Protein 1YD7 (pdb70)

Organism: Pyrococcus furiosus (strain ATCC 43587 / DSM 3638 / JCM 8422 / Vc1) (NCBI:txid186497)

B-factor: mean 40.34, std 13.81, range [20.86, 113.03]

Secondary structure (DSSP, 8-state):
--SS--SEEEEE-HHHHHHHHHHHHT--EEE---BTTTB-TTT-----TTS-EEE---HHHHHHHHHHHHHTT----EEEGGGGT---------EEEEEE-----EEE---SHHHHHHHHHHHHHHHHHHTSEEEEEE-HHHH--EEEEE--GGGS------

Foldseek 3Di:
DFPDDAAFKDKDALLLLLQLLCVLLFAQEEEEEDPPPWAPNLVVCPRVVVNGDYHYHQLVVRLVVQQVVQVVPGAYYEEEDCSVVCPPSQPLAQYEYEYAPPDDAAEAEDPASQSSNVVSSVQNQVCQVRSGYYYYYYTSVRRGTGIDHHHDSVVDDHHHHD

CATH classification: 3.40.50.970

Nearest PDB structures (foldseek):
  1yd7-assembly1_A  TM=1.001E+00  e=5.209E-32  Pyrococcus furiosus
  4wbx-assembly1_C  TM=9.690E-01  e=1.626E-25  Pyrococcus furiosus DSM 3638
  5b48-assembly1_A  TM=8.378E-01  e=2.462E-13  Sulfurisphaera tokodaii str. 7
  5b48-assembly1_C  TM=8.464E-01  e=1.236E-12  Sulfurisphaera tokodaii str. 7
  5npu-assembly1_A  TM=6.878E-01  e=6.252E-04  synthetic construct

InterPro domains:
  IPR002880 Pyruvate flavodoxin/ferredoxin oxidoreductase, pyrimidine binding domain [PF01855] (24-259)
  IPR002880 Pyruvate flavodoxin/ferredoxin oxidoreductase, pyrimidine binding domain [cd07034] (17-179)
  IPR009014 Transketolase C-terminal/Pyruvate-ferredoxin oxidoreductase domain II [G3DSA:3.40.50.920] (272-385)
  IPR009014 Transketolase C-terminal/Pyruvate-ferredoxin oxidoreductase domain II [SSF52922] (276-383)
  IPR029061 Thiamin diphosphate-binding fold [SSF52518] (13-268)
  IPR033412 Pyruvate:ferredoxin oxidoreductase, core domain II [PF17147] (284-378)
  IPR050722 Pyruvate:ferredoxin/flavodoxin oxidoreductase [PTHR32154] (13-383)

Sequence (162 aa):
RFPFPVGEPDFIQGDEAIARAAILAGCRFYAGYPITPASEIFEAALYPLVDGVVIQEDEIASIAAAIGASWAGAKATATSGPGFSLQENITETPVVIVDVQDHSLIVLSPSTVQEAFDFTIRAFNLSEKYRTPVILLTDAEVGHRERVYIPNPDEIEIINRK

Solvent-accessible surface area: 7896 Å² total

Structure (mmCIF, N/CA/C/O backbone):
data_1YD7
#
_entry.id   1YD7
#
_cell.length_a   61.448
_cell.length_b   61.448
_cell.length_c   129.084
_cell.angle_alpha   90.00
_cell.angle_beta   90.00
_cell.angle_gamma   120.00
#
_symmetry.space_group_name_H-M   'P 32 1 2'
#
loop_
_entity.id
_entity.type
_entity.pdbx_description
1 polymer '2-keto acid:ferredoxin oxidoreductase subunit alpha'
2 non-polymer 'UNKNOWN ATOM OR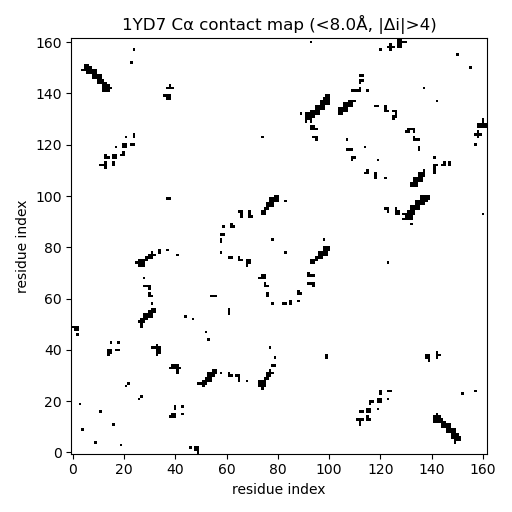 ION'
3 water water
#
loop_
_atom_site.group_PDB
_atom_site.id
_atom_site.type_symbol
_atom_site.label_atom_id
_atom_site.label_alt_id
_atom_site.label_comp_id
_atom_site.label_asym_id
_atom_site.label_entity_id
_atom_site.label_seq_id
_atom_site.pdbx_PDB_ins_code
_atom_site.Cartn_x
_atom_site.Cartn_y
_atom_site.Cartn_z
_atom_site.occupancy
_atom_site.B_iso_or_equiv
_atom_site.auth_seq_id
_atom_site.auth_comp_id
_atom_site.auth_asym_id
_atom_site.auth_atom_id
_atom_site.pdbx_PDB_model_num
ATOM 1 N N . ARG A 1 12 ? 0.154 11.577 61.354 1.00 58.87 4 ARG A N 1
ATOM 2 C CA . ARG A 1 12 ? 0.038 13.018 61.676 1.00 56.63 4 ARG A CA 1
ATOM 3 C C . ARG A 1 12 ? 1.435 13.680 61.765 1.00 57.11 4 ARG A C 1
ATOM 4 O O . ARG A 1 12 ? 1.675 14.706 61.104 1.00 60.55 4 ARG A O 1
ATOM 6 N N . PHE A 1 13 ? 2.357 13.095 62.542 1.00 50.16 5 PHE A N 1
ATOM 7 C CA . PHE A 1 13 ? 3.672 13.725 62.755 1.00 46.36 5 PHE A CA 1
ATOM 8 C C . PHE A 1 13 ? 4.752 13.230 61.773 1.00 42.02 5 PHE A C 1
ATOM 9 O O . PHE A 1 13 ? 4.701 12.109 61.293 1.00 41.63 5 PHE A O 1
ATOM 17 N N . PRO A 1 14 ? 5.706 14.104 61.430 1.00 39.84 6 PRO A N 1
ATOM 18 C CA . PRO A 1 14 ? 6.719 13.801 60.414 1.00 39.56 6 PRO A CA 1
ATOM 19 C C . PRO A 1 14 ? 7.941 13.060 60.945 1.00 35.17 6 PRO A C 1
ATOM 20 O O . PRO A 1 14 ? 8.866 12.788 60.191 1.00 40.28 6 PRO A O 1
ATOM 24 N N . PHE A 1 15 ? 7.931 12.750 62.232 1.00 33.72 7 PHE A N 1
ATOM 25 C CA . PHE A 1 15 ? 8.970 11.963 62.869 1.00 32.10 7 PHE A CA 1
ATOM 26 C C . PHE A 1 15 ? 8.303 10.873 63.704 1.00 33.11 7 PHE A C 1
ATOM 27 O O . PHE A 1 15 ? 7.129 11.009 64.064 1.00 32.57 7 PHE A O 1
ATOM 35 N N . PRO A 1 16 ? 9.043 9.786 64.006 1.00 31.33 8 PRO A N 1
ATOM 36 C CA . PRO A 1 16 ? 8.482 8.706 64.820 1.00 31.22 8 PRO A CA 1
ATOM 37 C C . PRO A 1 16 ? 8.137 9.143 66.251 1.00 29.81 8 PRO A C 1
ATOM 38 O O . PRO A 1 16 ? 8.925 9.843 66.913 1.00 29.74 8 PRO A O 1
ATOM 42 N N . VAL A 1 17 ? 6.967 8.709 66.710 1.00 30.94 9 VAL A N 1
ATOM 43 C CA . VAL A 1 17 ? 6.463 9.037 68.034 1.00 33.72 9 VAL A CA 1
ATOM 44 C C . VAL A 1 17 ? 5.903 7.763 68.681 1.00 36.57 9 VAL A C 1
ATOM 45 O O . VAL A 1 17 ? 5.524 6.834 67.986 1.00 37.29 9 VAL A O 1
ATOM 49 N N . GLY A 1 18 ? 5.809 7.742 70.005 1.00 34.57 10 GLY A N 1
ATOM 50 C CA . GLY A 1 18 ? 5.250 6.595 70.684 1.00 36.15 10 GLY A CA 1
ATOM 51 C C . GLY A 1 18 ? 6.235 5.424 70.688 1.00 40.66 10 GLY A C 1
ATOM 52 O O . GLY A 1 18 ? 5.822 4.258 70.695 1.00 35.82 10 GLY A O 1
ATOM 53 N N . GLU A 1 19 ? 7.533 5.743 70.682 1.00 40.27 11 GLU A N 1
ATOM 54 C CA . GLU A 1 19 ? 8.585 4.732 70.725 1.00 42.08 11 GLU A CA 1
ATOM 55 C C . GLU A 1 19 ? 9.952 5.405 70.887 1.00 38.15 11 GLU A C 1
ATOM 56 O O . GLU A 1 19 ? 10.053 6.629 70.736 1.00 35.41 11 GLU A O 1
ATOM 62 N N . PRO A 1 20 ? 10.998 4.622 71.247 1.00 34.67 12 PRO A N 1
ATOM 63 C CA . PRO A 1 20 ? 12.315 5.205 71.403 1.00 31.04 12 PRO A CA 1
ATOM 64 C C . PRO A 1 20 ? 12.998 5.509 70.084 1.00 26.99 12 PRO A C 1
ATOM 65 O O . PRO A 1 20 ? 12.654 4.986 69.046 1.00 25.39 12 PRO A O 1
ATOM 69 N N . ASP A 1 21 ? 13.953 6.398 70.151 1.00 29.03 13 ASP A N 1
ATOM 70 C CA . ASP A 1 21 ? 14.742 6.740 69.014 1.00 31.08 13 ASP A CA 1
ATOM 71 C C . ASP A 1 21 ? 16.011 7.324 69.570 1.00 29.99 13 ASP A C 1
ATOM 72 O O . ASP A 1 21 ? 16.000 7.984 70.613 1.00 29.75 13 ASP A O 1
ATOM 77 N N . PHE A 1 22 ? 17.084 7.120 68.826 1.00 31.91 14 PHE A N 1
ATOM 78 C CA . PHE A 1 22 ? 18.424 7.424 69.261 1.00 33.11 14 PHE A CA 1
ATOM 79 C C . PHE A 1 22 ? 18.742 8.719 68.546 1.00 32.07 14 PHE A C 1
ATOM 80 O O . PHE A 1 22 ? 19.004 8.718 67.338 1.00 29.13 14 PHE A O 1
ATOM 88 N N . ILE A 1 23 ? 18.693 9.833 69.282 1.00 31.60 15 ILE A N 1
ATOM 89 C CA . ILE A 1 23 ? 18.657 11.154 68.646 1.00 30.07 15 ILE A CA 1
ATOM 90 C C . ILE A 1 23 ? 19.550 12.099 69.375 1.00 26.21 15 ILE A C 1
ATOM 91 O O . ILE A 1 23 ? 19.945 11.819 70.489 1.00 23.83 15 ILE A O 1
ATOM 96 N N . GLN A 1 24 ? 19.873 13.216 68.731 1.00 21.33 16 GLN A N 1
ATOM 97 C CA . GLN A 1 24 ? 20.707 14.229 69.350 1.00 26.36 16 GLN A CA 1
ATOM 98 C C . GLN A 1 24 ? 19.846 15.284 70.051 1.00 26.56 16 GLN A C 1
ATOM 99 O O . GLN A 1 24 ? 18.623 15.306 69.875 1.00 20.95 16 GLN A O 1
ATOM 105 N N . GLY A 1 25 ? 20.502 16.114 70.867 1.00 25.54 17 GLY A N 1
ATOM 106 C CA . GLY A 1 25 ? 19.846 17.074 71.719 1.00 28.90 17 GLY A CA 1
ATOM 107 C C . GLY A 1 25 ? 19.000 18.082 70.936 1.00 30.29 17 GLY A C 1
ATOM 108 O O . GLY A 1 25 ? 17.874 18.372 71.343 1.00 33.38 17 GLY A O 1
ATOM 109 N N . ASP A 1 26 ? 19.532 18.593 69.823 1.00 25.45 18 ASP A N 1
ATOM 110 C CA . ASP A 1 26 ? 18.806 19.528 68.966 1.00 28.86 18 ASP A CA 1
ATOM 111 C C . ASP A 1 26 ? 17.520 18.948 68.376 1.00 31.35 18 ASP A C 1
ATOM 112 O O . ASP A 1 26 ? 16.489 19.642 68.292 1.00 29.39 18 ASP A O 1
ATOM 117 N N . GLU A 1 27 ? 17.597 17.681 67.975 1.00 30.11 19 GLU A N 1
ATOM 118 C CA . GLU A 1 27 ? 16.473 16.931 67.427 1.00 25.10 19 GLU A CA 1
ATOM 119 C C . GLU A 1 27 ? 15.434 16.676 68.477 1.00 23.37 19 GLU A C 1
ATOM 120 O O . GLU A 1 27 ? 14.256 16.622 68.174 1.00 29.52 19 GLU A O 1
ATOM 126 N N . ALA A 1 28 ? 15.870 16.470 69.711 1.00 26.96 20 ALA A N 1
ATOM 127 C CA . ALA A 1 28 ? 14.969 16.330 70.836 1.00 24.18 20 ALA A CA 1
ATOM 128 C C . ALA A 1 28 ? 14.209 17.639 71.098 1.00 23.84 20 ALA A C 1
ATOM 129 O O . ALA A 1 28 ? 13.009 17.611 71.312 1.00 22.98 20 ALA A O 1
ATOM 131 N N . ILE A 1 29 ? 14.926 18.758 71.097 1.00 22.05 21 ILE A N 1
ATOM 132 C CA . ILE A 1 29 ? 14.306 20.094 71.177 1.00 26.63 21 ILE A CA 1
ATOM 133 C C . ILE A 1 29 ? 13.218 20.296 70.101 1.00 25.84 21 ILE A C 1
ATOM 134 O O . ILE A 1 29 ? 12.065 20.562 70.428 1.00 28.82 21 ILE A O 1
ATOM 139 N N . ALA A 1 30 ? 13.563 20.076 68.840 1.00 27.47 22 ALA A N 1
ATOM 140 C CA . ALA A 1 30 ? 12.612 20.189 67.734 1.00 28.16 22 ALA A CA 1
ATOM 141 C C . ALA A 1 30 ? 11.371 19.295 67.850 1.00 30.99 22 ALA A C 1
ATOM 142 O O . ALA A 1 30 ? 10.237 19.736 67.639 1.00 29.77 22 ALA A O 1
ATOM 144 N N . ARG A 1 31 ? 11.581 18.019 68.155 1.00 30.78 23 ARG A N 1
ATOM 145 C CA . ARG A 1 31 ? 10.466 17.104 68.324 1.00 28.34 23 ARG A CA 1
ATOM 146 C C . ARG A 1 31 ? 9.545 17.499 69.477 1.00 27.35 23 ARG A C 1
ATOM 147 O O . ARG A 1 31 ? 8.321 17.393 69.360 1.00 24.80 23 ARG A O 1
ATOM 155 N N . ALA A 1 32 ? 10.146 17.893 70.595 1.00 25.08 24 ALA A N 1
ATOM 156 C CA . ALA A 1 32 ? 9.401 18.359 71.764 1.00 26.39 24 ALA A CA 1
ATOM 157 C C . ALA A 1 32 ? 8.577 19.620 71.454 1.00 26.23 24 ALA A C 1
ATOM 158 O O . ALA A 1 32 ? 7.407 19.708 71.816 1.00 24.18 24 ALA A O 1
ATOM 160 N N . ALA A 1 33 ? 9.216 20.586 70.801 1.00 27.05 25 ALA A N 1
ATOM 161 C CA . ALA A 1 33 ? 8.572 21.843 70.448 1.00 26.78 25 ALA A CA 1
ATOM 162 C C . ALA A 1 33 ? 7.330 21.570 69.611 1.00 29.07 25 ALA A C 1
ATOM 163 O O . ALA A 1 33 ? 6.249 22.012 69.950 1.00 30.80 25 ALA A O 1
ATOM 165 N N . ILE A 1 34 ? 7.482 20.741 68.583 1.00 30.64 26 ILE A N 1
ATOM 166 C CA . ILE A 1 34 ? 6.382 20.349 67.720 1.00 26.63 26 ILE A CA 1
ATOM 167 C C . ILE A 1 34 ? 5.304 19.544 68.415 1.00 30.03 26 ILE A C 1
ATOM 168 O O . ILE A 1 34 ? 4.104 19.772 68.191 1.00 31.82 26 ILE A O 1
ATOM 173 N N . LEU A 1 35 ? 5.697 18.588 69.244 1.00 30.15 27 LEU A N 1
ATOM 174 C CA . LEU A 1 35 ? 4.708 17.827 70.005 1.00 31.28 27 LEU A CA 1
ATOM 175 C C . LEU A 1 35 ? 3.966 18.741 70.982 1.00 29.42 27 LEU A C 1
ATOM 176 O O . LEU A 1 35 ? 2.806 18.492 71.289 1.00 27.59 27 LEU A O 1
ATOM 181 N N . ALA A 1 36 ? 4.649 19.770 71.480 1.00 30.36 28 ALA A N 1
ATOM 182 C CA . ALA A 1 36 ? 4.043 20.726 72.410 1.00 30.78 28 ALA A CA 1
ATOM 183 C C . ALA A 1 36 ? 3.081 21.723 71.731 1.00 30.82 28 ALA A C 1
ATOM 184 O O . ALA A 1 36 ? 2.358 22.428 72.422 1.00 30.62 28 ALA A O 1
ATOM 186 N N . GLY A 1 37 ? 3.106 21.793 70.403 1.00 31.49 29 GLY A N 1
ATOM 187 C CA . GLY A 1 37 ? 2.148 22.588 69.613 1.00 30.17 29 GLY A CA 1
ATOM 188 C C . GLY A 1 37 ? 2.753 23.828 68.998 1.00 30.14 29 GLY A C 1
ATOM 189 O O . GLY A 1 37 ? 2.035 24.660 68.485 1.00 34.10 29 GLY A O 1
ATOM 190 N N . CYS A 1 38 ? 4.075 23.969 69.053 1.00 29.72 30 CYS A N 1
ATOM 191 C CA . CYS A 1 38 ? 4.747 25.060 68.359 1.00 29.97 30 CYS A CA 1
ATOM 192 C C . CYS A 1 38 ? 4.503 24.948 66.848 1.00 32.57 30 CYS A C 1
ATOM 193 O O . CYS A 1 38 ? 4.756 23.896 66.239 1.00 31.81 30 CYS A O 1
ATOM 196 N N . ARG A 1 39 ? 4.006 26.039 66.269 1.00 32.97 31 ARG A N 1
ATOM 197 C CA . ARG A 1 39 ? 3.780 26.141 64.834 1.00 30.08 31 ARG A CA 1
ATOM 198 C C . ARG A 1 39 ? 4.419 27.368 64.233 1.00 26.86 31 ARG A C 1
ATOM 199 O O . ARG A 1 39 ? 4.276 27.611 63.065 1.00 32.49 31 ARG A O 1
ATOM 207 N N . PHE A 1 40 ? 5.200 28.099 65.011 1.00 25.66 32 PHE A N 1
ATOM 208 C CA . PHE A 1 40 ? 5.905 29.205 64.470 1.00 25.49 32 PHE A CA 1
ATOM 209 C C . PHE A 1 40 ? 7.316 29.234 65.006 1.00 27.27 32 PHE A C 1
ATOM 210 O O . PHE A 1 40 ? 7.509 29.242 66.231 1.00 30.69 32 PHE A O 1
ATOM 218 N N . TYR A 1 41 ? 8.293 29.334 64.105 1.00 28.34 33 TYR A N 1
ATOM 219 C CA . TYR A 1 41 ? 9.709 29.384 64.480 1.00 29.63 33 TYR A CA 1
ATOM 220 C C . TYR A 1 41 ? 10.398 30.460 63.651 1.00 30.24 33 TYR A C 1
ATOM 221 O O . TYR A 1 41 ? 10.247 30.507 62.424 1.00 35.26 33 TYR A O 1
ATOM 230 N N . ALA A 1 42 ? 11.154 31.327 64.300 1.00 33.68 34 ALA A N 1
ATOM 231 C CA . ALA A 1 42 ? 11.921 32.338 63.585 1.00 34.45 34 ALA A CA 1
ATOM 232 C C . ALA A 1 42 ? 13.366 32.279 64.038 1.00 38.88 34 ALA A C 1
ATOM 233 O O . ALA A 1 42 ? 13.668 32.209 65.243 1.00 40.89 34 ALA A O 1
ATOM 235 N N . GLY A 1 43 ? 14.270 32.276 63.064 1.00 41.44 35 GLY A N 1
ATOM 236 C CA . GLY A 1 43 ? 15.689 32.198 63.349 1.00 39.81 35 GLY A CA 1
ATOM 237 C C . GLY A 1 43 ? 16.497 32.191 62.075 1.00 43.79 35 GLY A C 1
ATOM 238 O O . GLY A 1 43 ? 15.947 32.345 60.990 1.00 40.83 35 GLY A O 1
ATOM 239 N N . TYR A 1 44 ? 17.809 32.048 62.249 1.00 46.96 36 TYR A N 1
ATOM 240 C CA . TYR A 1 44 ? 18.797 31.880 61.194 1.00 48.60 36 TYR A CA 1
ATOM 241 C C . TYR A 1 44 ? 19.550 30.598 61.575 1.00 47.90 36 TYR A C 1
ATOM 242 O O . TYR A 1 44 ? 19.558 30.226 62.753 1.00 50.06 36 TYR A O 1
ATOM 250 N N . PRO A 1 45 ? 20.171 29.904 60.605 1.00 46.53 37 PRO A N 1
ATOM 251 C CA . PRO A 1 45 ? 21.164 28.873 60.989 1.00 46.23 37 PRO A CA 1
ATOM 252 C C . PRO A 1 45 ? 22.197 29.300 62.053 1.00 47.74 37 PRO A C 1
ATOM 253 O O . PRO A 1 45 ? 22.764 30.388 61.976 1.00 43.23 37 PRO A O 1
ATOM 257 N N . ILE A 1 46 ? 22.399 28.446 63.056 1.00 50.33 38 ILE A N 1
ATOM 258 C CA . ILE A 1 46 ? 23.411 28.671 64.073 1.00 53.10 38 ILE A CA 1
ATOM 259 C C . ILE A 1 46 ? 24.294 27.425 64.158 1.00 56.69 38 ILE A C 1
ATOM 260 O O . ILE A 1 46 ? 24.865 27.104 65.216 1.00 57.89 38 ILE A O 1
ATOM 265 N N . THR A 1 47 ? 24.401 26.736 63.022 1.00 59.00 39 THR A N 1
ATOM 266 C CA . THR A 1 47 ? 25.278 25.573 62.881 1.00 60.83 39 THR A CA 1
ATOM 267 C C . THR A 1 47 ? 26.723 26.085 62.710 1.00 61.88 39 THR A C 1
ATOM 268 O O . THR A 1 47 ? 26.936 27.106 62.061 1.00 62.87 39 THR A O 1
ATOM 272 N N . PRO A 1 48 ? 27.724 25.389 63.292 1.00 61.98 40 PRO A N 1
ATOM 273 C CA . PRO A 1 48 ? 27.678 24.068 63.927 1.00 59.23 40 PRO A CA 1
ATOM 274 C C . PRO A 1 48 ? 27.186 24.066 65.362 1.00 56.43 40 PRO A C 1
ATOM 275 O O . PRO A 1 48 ? 26.929 22.990 65.892 1.00 55.52 40 PRO A O 1
ATOM 279 N N . ALA A 1 49 ? 27.061 25.238 65.991 1.00 54.80 41 ALA A N 1
ATOM 280 C CA . ALA A 1 49 ? 26.629 25.300 67.396 1.00 53.74 41 ALA A CA 1
ATOM 281 C C . ALA A 1 49 ? 25.258 24.655 67.613 1.00 51.27 41 ALA A C 1
ATOM 282 O O . ALA A 1 49 ? 25.045 24.003 68.642 1.00 50.36 41 ALA A O 1
ATOM 284 N N . SER A 1 50 ? 24.350 24.800 66.642 1.00 49.36 42 SER A N 1
ATOM 285 C CA . SER A 1 50 ? 23.054 24.106 66.710 1.00 48.84 42 SER A CA 1
ATOM 286 C C . SER A 1 50 ? 22.561 23.682 65.342 1.00 45.68 42 SER A C 1
ATOM 287 O O . SER A 1 50 ? 22.801 24.376 64.354 1.00 45.13 42 SER A O 1
ATOM 290 N N . GLU A 1 51 ? 21.854 22.549 65.316 1.00 38.90 43 GLU A N 1
ATOM 291 C CA . GLU A 1 51 ? 21.207 22.032 64.122 1.00 37.05 43 GLU A CA 1
ATOM 292 C C . GLU A 1 51 ? 19.687 22.233 64.128 1.00 32.20 43 GLU A C 1
ATOM 293 O O . GLU A 1 51 ? 18.975 21.649 63.314 1.00 29.58 43 GLU A O 1
ATOM 299 N N . ILE A 1 52 ? 19.180 23.038 65.050 1.00 32.51 44 ILE A N 1
ATOM 300 C CA . ILE A 1 52 ? 17.726 23.179 65.216 1.00 31.17 44 ILE A CA 1
ATOM 301 C C . ILE A 1 52 ? 17.011 23.853 64.058 1.00 27.86 44 ILE A C 1
ATOM 302 O O . ILE A 1 52 ? 15.898 23.472 63.708 1.00 28.02 44 ILE A O 1
ATOM 307 N N . PHE A 1 53 ? 17.641 24.827 63.422 1.00 31.49 45 PHE A N 1
ATOM 308 C CA . PHE A 1 53 ? 16.989 25.509 62.304 1.00 29.96 45 PHE A CA 1
ATOM 309 C C . PHE A 1 53 ? 16.548 24.505 61.230 1.00 30.95 45 PHE A C 1
ATOM 310 O O . PHE A 1 53 ? 15.377 24.512 60.777 1.00 28.87 45 PHE A O 1
ATOM 318 N N . GLU A 1 54 ? 17.486 23.640 60.827 1.00 33.35 46 GLU A N 1
ATOM 319 C CA . GLU A 1 54 ? 17.250 22.667 59.750 1.00 31.16 46 GLU A CA 1
ATOM 320 C C . GLU A 1 54 ? 16.185 21.658 60.100 1.00 26.32 46 GLU A C 1
ATOM 321 O O . GLU A 1 54 ? 15.457 21.205 59.234 1.00 28.91 46 GLU A O 1
ATOM 324 N N . ALA A 1 55 ? 16.106 21.261 61.361 1.00 28.16 47 ALA A N 1
ATOM 325 C CA . ALA A 1 55 ? 15.083 20.293 61.758 1.00 27.76 47 ALA A CA 1
ATOM 326 C C . ALA A 1 55 ? 13.711 20.951 61.667 1.00 28.11 47 ALA A C 1
ATOM 327 O O . ALA A 1 55 ? 12.779 20.350 61.154 1.00 31.37 47 ALA A O 1
ATOM 337 N N . ALA A 1 57 ? 12.986 23.726 59.811 1.00 28.43 49 ALA A N 1
ATOM 338 C CA . ALA A 1 57 ? 12.758 23.901 58.355 1.00 31.32 49 ALA A CA 1
ATOM 339 C C . ALA A 1 57 ? 12.179 22.662 57.689 1.00 34.93 49 ALA A C 1
ATOM 340 O O . ALA A 1 57 ? 11.307 22.767 56.819 1.00 38.39 49 ALA A O 1
ATOM 342 N N . LEU A 1 58 ? 12.661 21.480 58.074 1.00 33.28 50 LEU A N 1
ATOM 343 C CA . LEU A 1 58 ? 12.075 20.235 57.552 1.00 30.83 50 LEU A CA 1
ATOM 344 C C . LEU A 1 58 ? 10.690 19.953 58.097 1.00 30.11 50 LEU A C 1
ATOM 345 O O . LEU A 1 58 ? 9.778 19.621 57.354 1.00 30.75 50 LEU A O 1
ATOM 350 N N . TYR A 1 59 ? 10.530 20.039 59.410 1.00 31.25 51 TYR A N 1
ATOM 351 C CA . TYR A 1 59 ? 9.310 19.535 60.032 1.00 32.27 51 TYR A CA 1
ATOM 352 C C . TYR A 1 59 ? 8.110 20.482 59.956 1.00 33.01 51 TYR A C 1
ATOM 353 O O . TYR A 1 59 ? 6.983 20.009 59.852 1.00 32.56 51 TYR A O 1
ATOM 370 N N . PRO A 1 61 ? 6.769 22.706 57.711 1.00 33.22 53 PRO A N 1
ATOM 371 C CA . PRO A 1 61 ? 5.823 22.552 56.589 1.00 34.60 53 PRO A CA 1
ATOM 372 C C . PRO A 1 61 ? 4.975 21.303 56.681 1.00 38.55 53 PRO A C 1
ATOM 373 O O . PRO A 1 61 ? 3.840 21.307 56.204 1.00 38.96 53 PRO A O 1
ATOM 377 N N . LEU A 1 62 ? 5.497 20.253 57.321 1.00 37.94 54 LEU A N 1
ATOM 378 C CA . LEU A 1 62 ? 4.796 18.979 57.386 1.00 36.29 54 LEU A CA 1
ATOM 379 C C . LEU A 1 62 ? 3.729 18.965 58.464 1.00 33.61 54 LEU A C 1
ATOM 380 O O . LEU A 1 62 ? 2.894 18.065 58.492 1.00 32.43 54 LEU A O 1
ATOM 385 N N . VAL A 1 63 ? 3.736 19.945 59.363 1.00 34.60 55 VAL A N 1
ATOM 386 C CA . VAL A 1 63 ? 2.658 20.042 60.374 1.00 35.97 55 VAL A CA 1
ATOM 387 C C . VAL A 1 63 ? 1.827 21.346 60.253 1.00 38.17 55 VAL A C 1
ATOM 388 O O . VAL A 1 63 ? 1.105 21.701 61.187 1.00 35.15 55 VAL A O 1
ATOM 392 N N . ASP A 1 64 ? 1.949 22.044 59.116 1.00 37.87 56 ASP A N 1
ATOM 393 C CA . ASP A 1 64 ? 1.205 23.297 58.847 1.00 39.37 56 ASP A CA 1
ATOM 394 C C . ASP A 1 64 ? 1.710 24.432 59.740 1.00 36.10 56 ASP A C 1
ATOM 395 O O . ASP A 1 64 ? 0.945 25.194 60.310 1.00 33.61 56 ASP A O 1
ATOM 400 N N . GLY A 1 65 ? 3.02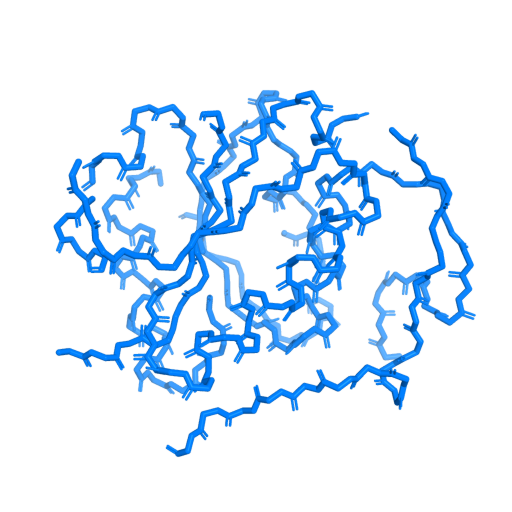4 24.487 59.872 1.00 33.61 57 GLY A N 1
ATOM 401 C CA . GLY A 1 65 ? 3.695 25.463 60.675 1.00 31.43 57 GLY A CA 1
ATOM 402 C C . GLY A 1 65 ? 4.604 26.246 59.775 1.00 32.36 57 GLY A C 1
ATOM 403 O O . GLY A 1 65 ? 4.683 25.978 58.576 1.00 33.27 57 GLY A O 1
ATOM 404 N N . VAL A 1 66 ? 5.342 27.169 60.379 1.00 33.09 58 VAL A N 1
ATOM 405 C CA . VAL A 1 66 ? 6.008 28.240 59.673 1.00 30.96 58 VAL A CA 1
ATOM 406 C C . VAL A 1 66 ? 7.393 28.303 6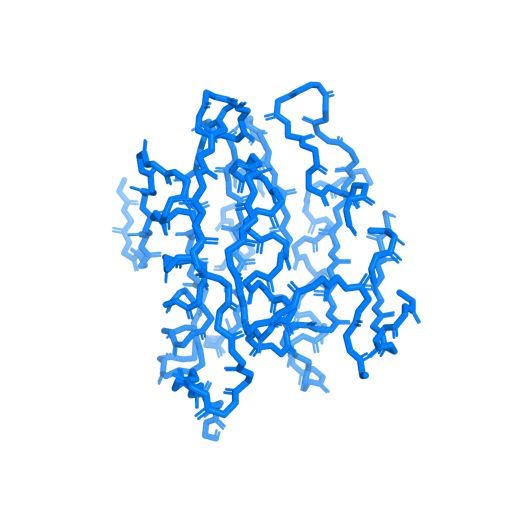0.233 1.00 28.76 58 VAL A C 1
ATOM 407 O O . VAL A 1 66 ? 7.560 28.276 61.459 1.00 28.54 58 VAL A O 1
ATOM 411 N N . VAL A 1 67 ? 8.385 28.396 59.353 1.00 28.22 59 VAL A N 1
ATOM 412 C CA . VAL A 1 67 ? 9.729 28.814 59.707 1.00 31.03 59 VAL A CA 1
ATOM 413 C C . VAL A 1 67 ? 10.031 30.095 58.929 1.00 33.94 59 VAL A C 1
ATOM 414 O O . VAL A 1 67 ? 9.943 30.118 57.712 1.00 35.77 59 VAL A O 1
ATOM 418 N N . ILE A 1 68 ? 10.361 31.154 59.641 1.00 34.90 60 ILE A N 1
ATOM 419 C CA . ILE A 1 68 ? 10.731 32.408 59.038 1.00 40.55 60 ILE A CA 1
ATOM 420 C C . ILE A 1 68 ? 12.231 32.529 59.266 1.00 41.93 60 ILE A C 1
ATOM 421 O O . ILE A 1 68 ? 12.721 32.327 60.371 1.00 40.85 60 ILE A O 1
ATOM 426 N N . GLN A 1 69 ? 12.969 32.830 58.216 1.00 44.19 61 GLN A N 1
ATOM 427 C CA . GLN A 1 69 ? 14.403 32.928 58.320 1.00 48.26 61 GLN A CA 1
ATOM 428 C C . GLN A 1 69 ? 14.787 34.395 58.389 1.00 50.93 61 GLN A C 1
ATOM 429 O O . GLN A 1 69 ? 14.406 35.172 57.532 1.00 52.19 61 GLN A O 1
ATOM 443 N N . GLU A 1 71 ? 18.206 36.931 59.626 1.00 61.22 63 GLU A N 1
ATOM 444 C CA . GLU A 1 71 ? 19.563 37.011 60.156 1.00 63.55 63 GLU A CA 1
ATOM 445 C C . GLU A 1 71 ? 19.587 37.746 61.474 1.00 62.69 63 GLU A C 1
ATOM 446 O O . GLU A 1 71 ? 20.144 37.247 62.448 1.00 66.88 63 GLU A O 1
ATOM 452 N N . ASP A 1 72 ? 18.983 38.929 61.500 1.00 61.34 64 ASP A N 1
ATOM 453 C CA . ASP A 1 72 ? 19.020 39.779 62.680 1.00 61.25 64 ASP A CA 1
ATOM 454 C C . ASP A 1 72 ? 18.303 39.084 63.833 1.00 58.24 64 ASP A C 1
ATOM 455 O O . ASP A 1 72 ? 17.197 38.562 63.668 1.00 57.37 64 ASP A O 1
ATOM 460 N N . GLU A 1 73 ? 18.951 39.063 64.993 1.00 55.56 65 GLU A N 1
ATOM 461 C CA . GLU A 1 73 ? 18.391 38.434 66.190 1.00 53.7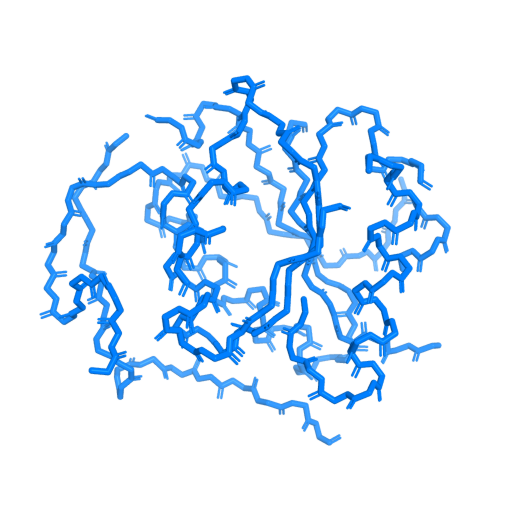3 65 GLU A CA 1
ATOM 462 C C . GLU A 1 73 ? 17.190 39.235 66.710 1.00 47.91 65 GLU A C 1
ATOM 463 O O . GLU A 1 73 ? 16.186 38.668 67.119 1.00 41.58 65 GLU A O 1
ATOM 469 N N . ILE A 1 74 ? 17.309 40.557 66.678 1.00 44.86 66 ILE A N 1
ATOM 470 C CA . ILE A 1 74 ? 16.211 41.454 67.058 1.00 46.59 66 ILE A CA 1
ATOM 471 C C . ILE A 1 74 ? 14.918 41.181 66.255 1.00 40.16 66 ILE A C 1
ATOM 472 O O . ILE A 1 74 ? 13.810 41.125 66.817 1.00 39.10 66 ILE A O 1
ATOM 477 N N . ALA A 1 75 ? 15.091 40.949 64.961 1.00 35.81 67 ALA A N 1
ATOM 478 C CA . ALA A 1 75 ? 13.998 40.639 64.054 1.00 34.77 67 ALA A CA 1
ATOM 479 C C . ALA A 1 75 ? 13.343 39.289 64.333 1.00 33.43 67 ALA A C 1
ATOM 480 O O . ALA A 1 75 ? 12.123 39.155 64.278 1.00 36.81 67 ALA A O 1
ATOM 482 N N . SER A 1 76 ? 14.154 38.278 64.630 1.00 34.79 68 SER A N 1
ATOM 483 C CA . SER A 1 76 ? 13.633 36.939 64.880 1.00 35.18 68 SER A CA 1
ATOM 484 C C . SER A 1 76 ? 12.774 36.905 66.138 1.00 31.31 68 SER A C 1
ATOM 485 O O . SER A 1 76 ? 11.725 36.290 66.140 1.00 32.08 68 SER A O 1
ATOM 488 N N . ILE A 1 77 ? 13.230 37.560 67.196 1.00 29.61 69 ILE A N 1
ATOM 489 C CA . ILE A 1 77 ? 12.466 37.644 68.439 1.00 33.64 69 ILE A CA 1
ATOM 490 C C . ILE A 1 77 ? 11.199 38.500 68.265 1.00 32.97 69 ILE A C 1
ATOM 491 O O . ILE A 1 77 ? 10.130 38.092 68.706 1.00 32.00 69 ILE A O 1
ATOM 496 N N . ALA A 1 78 ? 11.319 39.656 67.595 1.00 33.04 70 ALA A N 1
ATOM 497 C CA . ALA A 1 78 ? 10.165 40.521 67.346 1.00 32.45 70 ALA A CA 1
ATOM 498 C C . ALA A 1 78 ? 9.100 39.769 66.556 1.00 29.30 70 ALA A C 1
ATOM 499 O O . ALA A 1 78 ? 7.913 39.834 66.883 1.00 27.84 70 ALA A O 1
ATOM 501 N N . ALA A 1 79 ? 9.548 38.959 65.598 1.00 30.48 71 ALA A N 1
ATOM 502 C CA . ALA A 1 79 ? 8.650 38.145 64.787 1.00 26.24 71 ALA A CA 1
ATOM 503 C C . ALA A 1 79 ? 7.940 37.080 65.579 1.00 27.52 71 ALA A C 1
ATOM 504 O O . ALA A 1 79 ? 6.746 36.827 65.346 1.00 24.16 71 ALA A O 1
ATOM 506 N N . ALA A 1 80 ? 8.670 36.408 66.481 1.00 27.53 72 ALA A N 1
ATOM 507 C CA . ALA A 1 80 ? 8.048 35.408 67.358 1.00 26.95 72 ALA A CA 1
ATOM 508 C C . ALA A 1 80 ? 7.039 36.062 68.332 1.00 25.82 72 ALA A C 1
ATOM 509 O O . ALA A 1 80 ? 5.987 35.497 68.614 1.00 25.55 72 ALA A O 1
ATOM 511 N N . ILE A 1 81 ? 7.357 37.258 68.820 1.00 28.75 73 ILE A N 1
ATOM 512 C CA . ILE A 1 81 ? 6.420 38.063 69.660 1.00 29.28 73 ILE A CA 1
ATOM 513 C C . ILE A 1 81 ? 5.100 38.391 68.933 1.00 28.01 73 ILE A C 1
ATOM 514 O O . ILE A 1 81 ? 4.013 38.154 69.483 1.00 26.43 73 ILE A O 1
ATOM 519 N N . GLY A 1 82 ? 5.189 38.875 67.687 1.00 29.01 74 GLY A N 1
ATOM 520 C CA . GLY A 1 82 ? 3.991 39.199 66.889 1.00 26.37 74 GLY A CA 1
ATOM 521 C C . GLY A 1 82 ? 3.139 37.980 66.567 1.00 26.29 74 GLY A C 1
ATOM 522 O O . GLY A 1 82 ? 1.917 38.008 66.694 1.00 26.44 74 GLY A O 1
ATOM 523 N N . ALA A 1 83 ? 3.793 36.891 66.178 1.00 24.34 75 ALA A N 1
ATOM 524 C CA . ALA A 1 83 ? 3.103 35.628 65.979 1.00 22.51 75 ALA A CA 1
ATOM 525 C C . ALA A 1 83 ? 2.377 35.185 67.221 1.00 20.86 75 ALA A C 1
ATOM 526 O O . ALA A 1 83 ? 1.256 34.703 67.128 1.00 21.51 75 ALA A O 1
ATOM 528 N N . SER A 1 84 ? 3.039 35.275 68.386 1.00 24.96 76 SER A N 1
ATOM 529 C CA . SER A 1 84 ? 2.401 34.885 69.664 1.00 27.79 76 SER A CA 1
ATOM 530 C C . SER A 1 84 ? 1.143 35.718 69.971 1.00 28.00 76 SER A C 1
ATOM 531 O O . SER A 1 84 ? 0.078 35.196 70.315 1.00 23.87 76 SER A O 1
ATOM 534 N N . TRP A 1 85 ? 1.271 37.022 69.861 1.00 29.98 77 TRP A N 1
ATOM 535 C CA . TRP A 1 85 ? 0.095 37.889 70.073 1.00 32.64 77 TRP A CA 1
ATOM 536 C C . TRP A 1 85 ? -1.010 37.597 69.085 1.00 32.15 77 TRP A C 1
ATOM 537 O O . TRP A 1 85 ? -2.194 37.702 69.400 1.00 31.53 77 TRP A O 1
ATOM 548 N N . ALA A 1 86 ? -0.619 37.165 67.894 1.00 31.26 78 ALA A N 1
ATOM 549 C CA . ALA A 1 86 ? -1.582 36.757 66.912 1.00 30.10 78 ALA A CA 1
ATOM 550 C C . ALA A 1 86 ? -2.147 35.369 67.203 1.00 30.78 78 ALA A C 1
ATOM 551 O O . ALA A 1 86 ? -3.003 34.902 66.467 1.00 29.18 78 ALA A O 1
ATOM 553 N N . GLY A 1 87 ? -1.702 34.703 68.278 1.00 31.67 79 GLY A N 1
ATOM 554 C CA . GLY A 1 87 ? -2.323 33.443 68.707 1.00 29.93 79 GLY A CA 1
ATOM 555 C C . GLY A 1 87 ? -1.528 32.144 68.489 1.00 31.08 79 GLY A C 1
ATOM 556 O O . GLY A 1 87 ? -2.028 31.069 68.791 1.00 28.97 79 GLY A O 1
ATOM 557 N N . ALA A 1 88 ? -0.293 32.240 68.005 1.00 30.73 80 ALA A N 1
ATOM 558 C CA . ALA A 1 88 ? 0.562 31.070 67.756 1.00 32.66 80 ALA A CA 1
ATOM 559 C C . ALA A 1 88 ? 1.394 30.678 68.990 1.00 29.66 80 ALA A C 1
ATOM 560 O O . ALA A 1 88 ? 1.740 31.533 69.819 1.00 22.05 80 ALA A O 1
ATOM 562 N N . LYS A 1 89 ? 1.743 29.395 69.099 1.00 31.35 81 LYS A N 1
ATOM 563 C CA . LYS A 1 89 ? 2.851 28.990 69.997 1.00 29.66 81 LYS A CA 1
ATOM 564 C C . LYS A 1 89 ? 4.149 29.174 69.240 1.00 24.63 81 LYS A C 1
ATOM 565 O O . LYS A 1 89 ? 4.361 28.532 68.219 1.00 25.05 81 LYS A O 1
ATOM 571 N N . ALA A 1 90 ? 5.001 30.066 69.730 1.00 25.81 82 ALA A N 1
ATOM 572 C CA . ALA A 1 90 ? 6.132 30.586 68.968 1.00 26.19 82 ALA A CA 1
ATOM 573 C C . ALA A 1 90 ? 7.429 30.373 69.704 1.00 30.16 82 ALA A C 1
ATOM 574 O O . ALA A 1 90 ? 7.446 30.335 70.951 1.00 30.09 82 ALA A O 1
ATOM 584 N N . THR A 1 92 ? 12.001 31.132 69.051 1.00 34.78 84 THR A N 1
ATOM 585 C CA . THR A 1 92 ? 13.144 31.557 68.277 1.00 35.65 84 THR A CA 1
ATOM 586 C C . THR A 1 92 ? 14.381 30.944 68.927 1.00 34.31 84 THR A C 1
ATOM 587 O O . THR A 1 92 ? 14.308 30.468 70.059 1.00 33.97 84 THR A O 1
ATOM 591 N N . ALA A 1 93 ? 15.493 30.937 68.194 1.00 36.90 85 ALA A N 1
ATOM 592 C CA . ALA A 1 93 ? 16.761 30.362 68.652 1.00 43.07 85 ALA A CA 1
ATOM 593 C C . ALA A 1 93 ? 17.927 31.271 68.329 1.00 44.74 85 ALA A C 1
ATOM 594 O O . ALA A 1 93 ? 18.050 31.737 67.214 1.00 42.40 85 ALA A O 1
ATOM 596 N N . THR A 1 94 ? 18.783 31.513 69.317 1.00 50.81 86 THR A N 1
ATOM 597 C CA . THR A 1 94 ? 19.954 32.367 69.128 1.00 52.51 86 THR A CA 1
ATOM 598 C C . THR A 1 94 ? 21.186 31.736 69.770 1.00 53.70 86 THR A C 1
ATOM 599 O O . THR A 1 94 ? 21.082 30.731 70.477 1.00 49.32 86 THR A O 1
ATOM 603 N N . SER A 1 95 ? 22.351 32.316 69.482 1.00 58.46 87 SER A N 1
ATOM 604 C CA . SER A 1 95 ? 23.629 31.760 69.940 1.00 63.38 87 SER A CA 1
ATOM 605 C C . SER A 1 95 ? 24.615 32.855 70.362 1.00 65.83 87 SER A C 1
ATOM 606 O O . SER A 1 95 ? 24.633 33.939 69.781 1.00 65.14 87 SER A O 1
ATOM 609 N N . GLY A 1 96 ? 25.409 32.560 71.391 1.00 69.03 88 GLY A N 1
ATOM 610 C CA . GLY A 1 96 ? 26.474 33.452 71.853 1.00 72.92 88 GLY A CA 1
ATOM 611 C C . GLY A 1 96 ? 26.022 34.874 72.161 1.00 74.93 88 GLY A C 1
ATOM 612 O O . GLY A 1 96 ? 25.272 35.083 73.124 1.00 76.78 88 GLY A O 1
ATOM 613 N N . PRO A 1 97 ? 26.457 35.860 71.339 1.00 76.78 89 PRO A N 1
ATOM 614 C CA . PRO A 1 97 ? 26.086 37.256 71.602 1.00 76.91 89 PRO A CA 1
ATOM 615 C C . PRO A 1 97 ? 24.609 37.548 71.327 1.00 76.83 89 PRO A C 1
ATOM 616 O O . PRO A 1 97 ? 24.029 38.447 71.939 1.00 76.88 89 PRO A O 1
ATOM 620 N N . GLY A 1 98 ? 24.012 36.788 70.415 1.00 76.14 90 GLY A N 1
ATOM 621 C CA . GLY A 1 98 ? 22.666 37.066 69.939 1.00 75.58 90 GLY A CA 1
ATOM 622 C C . GLY A 1 98 ? 21.609 37.224 71.015 1.00 74.48 90 GLY A C 1
ATOM 623 O O . GLY A 1 98 ? 20.697 38.036 70.853 1.00 75.44 90 GLY A O 1
ATOM 624 N N . PHE A 1 99 ? 21.729 36.461 72.104 1.00 72.66 91 PHE A N 1
ATOM 625 C CA . PHE A 1 99 ? 20.756 36.504 73.204 1.00 72.89 91 PHE A CA 1
ATOM 626 C C . PHE A 1 99 ? 20.686 37.882 73.871 1.00 73.13 91 PHE A C 1
ATOM 627 O O . PHE A 1 99 ? 19.591 38.418 74.102 1.00 71.71 91 PHE A O 1
ATOM 635 N N . SER A 1 100 ? 21.850 38.450 74.172 1.00 71.53 92 SER A N 1
ATOM 636 C CA . SER A 1 100 ? 21.919 39.769 74.780 1.00 71.70 92 SER A CA 1
ATOM 637 C C . SER A 1 100 ? 21.306 40.870 73.894 1.00 71.28 92 SER A C 1
ATOM 638 O O . SER A 1 100 ? 20.771 41.847 74.422 1.00 69.77 92 SER A O 1
ATOM 641 N N . LEU A 1 101 ? 21.379 40.721 72.567 1.00 72.66 93 LEU A N 1
ATOM 642 C CA . LEU A 1 101 ? 20.731 41.677 71.646 1.00 73.62 93 LEU A CA 1
ATOM 643 C C . LEU A 1 101 ? 19.209 41.603 71.756 1.00 73.95 93 LEU A C 1
ATOM 644 O O . LEU A 1 101 ? 18.520 42.595 71.527 1.00 75.17 93 LEU A O 1
ATOM 657 N N . GLN A 1 103 ? 17.722 41.019 74.611 1.00 72.03 95 GLN A N 1
ATOM 658 C CA . GLN A 1 103 ? 17.407 41.245 76.022 1.00 72.05 95 GLN A CA 1
ATOM 659 C C . GLN A 1 103 ? 16.217 42.178 76.257 1.00 71.72 95 GLN A C 1
ATOM 660 O O . GLN A 1 103 ? 15.352 41.871 77.076 1.00 70.51 95 GLN A O 1
ATOM 662 N N . GLU A 1 104 ? 16.169 43.298 75.533 1.00 70.32 96 GLU A N 1
ATOM 663 C CA . GLU A 1 104 ? 15.133 44.319 75.748 1.00 68.36 96 GLU A CA 1
ATOM 664 C C . GLU A 1 104 ? 13.770 43.930 75.194 1.00 63.87 96 GLU A C 1
ATOM 665 O O . GLU A 1 104 ? 12.764 44.216 75.816 1.00 62.81 96 GLU A O 1
ATOM 671 N N . ASN A 1 105 ? 13.734 43.316 74.013 1.00 61.44 97 ASN A N 1
ATOM 672 C CA . ASN A 1 105 ? 12.485 42.730 73.468 1.00 58.13 97 ASN A CA 1
ATOM 673 C C . ASN A 1 105 ? 11.877 41.609 74.340 1.00 56.87 97 ASN A C 1
ATOM 674 O O . ASN A 1 105 ? 10.655 41.461 74.417 1.00 53.99 97 ASN A O 1
ATOM 679 N N . ILE A 1 106 ? 12.725 40.822 74.997 1.00 56.33 98 ILE A N 1
ATOM 680 C CA . ILE A 1 106 ? 12.267 39.592 75.660 1.00 58.45 98 ILE A CA 1
ATOM 681 C C . ILE A 1 106 ? 11.084 39.825 76.637 1.00 57.84 98 ILE A C 1
ATOM 682 O O . ILE A 1 106 ? 11.178 40.612 77.582 1.00 55.28 98 ILE A O 1
ATOM 695 N N . THR A 1 112 ? 3.561 43.421 79.703 1.00 80.29 104 THR A N 1
ATOM 696 C CA . THR A 1 112 ? 3.446 42.775 78.360 1.00 71.42 104 THR A CA 1
ATOM 697 C C . THR A 1 112 ? 2.912 41.320 78.360 1.00 67.45 104 THR A C 1
ATOM 698 O O . THR A 1 112 ? 1.923 41.037 77.674 1.00 67.34 104 THR A O 1
ATOM 702 N N . GLU A 1 113 ? 3.502 40.422 79.147 1.00 58.25 105 GLU A N 1
ATOM 703 C CA . GLU A 1 113 ? 3.004 39.051 79.279 1.00 55.20 105 GLU A CA 1
ATOM 704 C C . GLU A 1 113 ? 2.805 38.306 77.949 1.00 43.38 105 GLU A C 1
ATOM 705 O O . GLU A 1 113 ? 1.726 37.784 77.679 1.00 38.54 105 GLU A O 1
ATOM 711 N N . THR A 1 114 ? 3.848 38.240 77.132 1.00 38.86 106 THR A N 1
ATOM 712 C CA . THR A 1 114 ? 3.784 37.433 75.889 1.00 37.76 106 THR A CA 1
ATOM 713 C C . THR A 1 114 ? 4.407 36.017 76.039 1.00 33.51 106 THR A C 1
ATOM 714 O O . THR A 1 114 ? 5.608 35.894 76.316 1.00 32.40 106 THR A O 1
ATOM 718 N N . PRO A 1 115 ? 3.588 34.952 75.866 1.00 29.86 107 PRO A N 1
ATOM 719 C CA . PRO A 1 115 ? 4.140 33.597 75.828 1.00 30.75 107 PRO A CA 1
ATOM 720 C C . PRO A 1 115 ? 5.043 33.341 74.610 1.00 31.89 107 PRO A C 1
ATOM 721 O O . PRO A 1 115 ? 4.593 33.447 73.457 1.00 29.07 107 PRO A O 1
ATOM 725 N N . VAL A 1 116 ? 6.304 33.017 74.884 1.00 30.60 108 VAL A N 1
ATOM 726 C CA . VAL A 1 116 ? 7.287 32.654 73.857 1.00 28.77 108 VAL A CA 1
ATOM 727 C C . VAL A 1 116 ? 8.420 31.819 74.467 1.00 27.04 108 VAL A C 1
ATOM 728 O O . VAL A 1 116 ? 8.759 32.023 75.614 1.00 29.81 108 VAL A O 1
ATOM 732 N N . VAL A 1 117 ? 8.964 30.867 73.703 1.00 29.16 109 VAL A N 1
ATOM 733 C CA . VAL A 1 117 ? 10.180 30.085 74.087 1.00 27.98 109 VAL A CA 1
ATOM 734 C C . VAL A 1 117 ? 11.388 30.564 73.307 1.00 27.16 109 VAL A C 1
ATOM 735 O O . VAL A 1 117 ? 11.355 30.627 72.085 1.00 25.00 109 VAL A O 1
ATOM 739 N N . ILE A 1 118 ? 12.440 30.959 74.013 1.00 29.14 110 ILE A N 1
ATOM 740 C CA . ILE A 1 118 ? 13.691 31.364 73.381 1.00 29.66 110 ILE A CA 1
ATOM 741 C C . ILE A 1 118 ? 14.787 30.356 73.729 1.00 29.52 110 ILE A C 1
ATOM 742 O O . ILE A 1 118 ? 15.159 30.207 74.902 1.00 30.49 110 ILE A O 1
ATOM 747 N N . VAL A 1 119 ? 15.302 29.676 72.700 1.00 30.96 111 VAL A N 1
ATOM 748 C CA . VAL A 1 119 ? 16.454 28.783 72.846 1.00 27.49 111 VAL A CA 1
ATOM 749 C C . VAL A 1 119 ? 17.693 29.620 72.700 1.00 27.16 111 VAL A C 1
ATOM 750 O O . VAL A 1 119 ? 17.893 30.265 71.687 1.00 30.03 111 VAL A O 1
ATOM 754 N N . ASP A 1 120 ? 18.480 29.669 73.760 1.00 32.34 112 ASP A N 1
ATOM 755 C CA . ASP A 1 120 ? 19.771 30.328 73.748 1.00 36.33 112 ASP A CA 1
ATOM 756 C C . ASP A 1 120 ? 20.847 29.226 73.719 1.00 36.55 112 ASP A C 1
ATOM 757 O O . ASP A 1 120 ? 20.952 28.447 74.660 1.00 34.58 112 ASP A O 1
ATOM 762 N N . VAL A 1 121 ? 21.642 29.159 72.658 1.00 40.31 113 VAL A N 1
ATOM 763 C CA . VAL A 1 121 ? 22.770 28.188 72.621 1.00 42.56 113 VAL A CA 1
ATOM 764 C C . VAL A 1 121 ? 24.090 28.789 73.111 1.00 46.01 113 VAL A C 1
ATOM 765 O O . VAL A 1 121 ? 24.672 29.653 72.468 1.00 47.44 113 VAL A O 1
ATOM 769 N N . GLN A 1 122 ? 24.529 28.328 74.271 1.00 51.65 114 GLN A N 1
ATOM 770 C CA . GLN A 1 122 ? 25.857 28.623 74.826 1.00 57.19 114 GLN A CA 1
ATOM 771 C C . GLN A 1 122 ? 25.803 29.891 75.649 1.00 60.48 114 GLN A C 1
ATOM 772 O O . GLN A 1 122 ? 25.331 29.853 76.788 1.00 65.54 114 GLN A O 1
ATOM 774 N N . ASP A 1 149 ? 21.863 39.576 86.228 1.00 72.67 141 ASP A N 1
ATOM 775 C CA . ASP A 1 149 ? 20.724 39.991 87.049 1.00 74.11 141 ASP A CA 1
ATOM 776 C C . ASP A 1 149 ? 19.439 39.937 86.224 1.00 71.60 141 ASP A C 1
ATOM 777 O O . ASP A 1 149 ? 19.265 40.730 85.298 1.00 72.88 141 ASP A O 1
ATOM 782 N N . HIS A 1 150 ? 18.541 39.011 86.551 1.00 66.73 142 HIS A N 1
ATOM 783 C CA . HIS A 1 150 ? 17.257 38.916 85.840 1.00 61.80 142 HIS A CA 1
ATOM 784 C C . HIS A 1 150 ? 16.216 38.165 86.650 1.00 57.79 142 HIS A C 1
ATOM 785 O O . HIS A 1 150 ? 16.539 37.555 87.669 1.00 56.75 142 HIS A O 1
ATOM 792 N N . SER A 1 151 ? 14.970 38.215 86.188 1.00 53.66 143 SER A N 1
ATOM 793 C CA . SER A 1 151 ? 13.892 37.400 86.760 1.00 52.52 143 SER A CA 1
ATOM 794 C C . SER A 1 151 ? 13.098 36.754 85.630 1.00 47.28 143 SER A C 1
ATOM 795 O O . SER A 1 151 ? 11.884 36.927 85.502 1.00 48.45 143 SER A O 1
ATOM 798 N N . LEU A 1 152 ? 13.824 36.010 84.813 1.00 42.39 144 LEU A N 1
ATOM 799 C CA . LEU A 1 152 ? 13.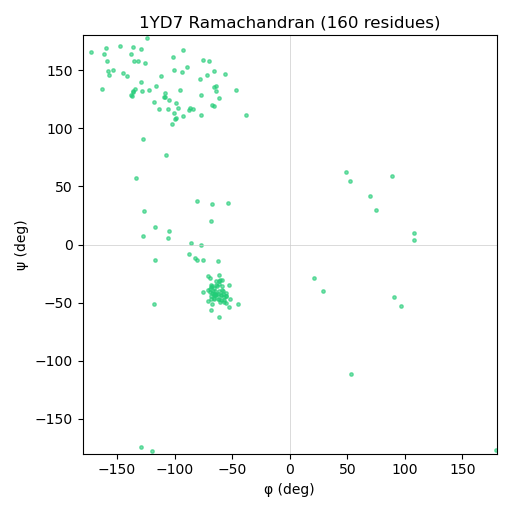252 35.151 83.797 1.00 38.89 144 LEU A CA 1
ATOM 800 C C . LEU A 1 152 ? 13.242 33.712 84.282 1.00 34.87 144 LEU A C 1
ATOM 801 O O . LEU A 1 152 ? 14.088 33.297 85.088 1.00 32.98 144 LEU A O 1
ATOM 806 N N . ILE A 1 153 ? 12.254 32.968 83.800 1.00 31.73 145 ILE A N 1
ATOM 807 C CA . ILE A 1 153 ? 12.220 31.537 83.960 1.00 34.01 145 ILE A CA 1
ATOM 808 C C . ILE A 1 153 ? 13.226 30.955 82.940 1.00 36.83 145 ILE A C 1
ATOM 809 O O . ILE A 1 153 ? 13.196 31.306 81.760 1.00 33.29 145 ILE A O 1
ATOM 814 N N . VAL A 1 154 ? 14.126 30.099 83.425 1.00 37.74 146 VAL A N 1
ATOM 815 C CA . VAL A 1 154 ? 15.206 29.530 82.620 1.00 37.84 146 VAL A CA 1
ATOM 816 C C . VAL A 1 154 ? 15.351 28.050 82.920 1.00 38.44 146 VAL A C 1
ATOM 817 O O . VAL A 1 154 ? 15.439 27.677 84.073 1.00 42.05 146 VAL A O 1
ATOM 821 N N . LEU A 1 155 ? 15.352 27.212 81.885 1.00 39.14 147 LEU A N 1
ATOM 822 C CA . LEU A 1 155 ? 15.634 25.784 82.012 1.00 34.86 147 LEU A CA 1
ATOM 823 C C . LEU A 1 155 ? 16.923 25.491 81.236 1.00 36.66 147 LEU A C 1
ATOM 824 O O . LEU A 1 155 ? 17.109 25.960 80.094 1.00 30.61 147 LEU A O 1
ATOM 829 N N . SER A 1 156 ? 17.793 24.694 81.855 1.00 36.14 148 SER A N 1
ATOM 830 C CA . SER A 1 156 ? 19.134 24.374 81.334 1.00 38.61 148 SER A CA 1
ATOM 831 C C . SER A 1 156 ? 19.343 22.862 81.283 1.00 36.94 148 SER A C 1
ATOM 832 O O . SER A 1 156 ? 19.793 22.295 82.275 1.00 32.31 148 SER A O 1
ATOM 835 N N . PRO A 1 157 ? 18.999 22.212 80.144 1.00 34.53 149 PRO A N 1
ATOM 836 C CA . PRO A 1 157 ? 19.169 20.762 80.043 1.00 35.08 149 PRO A CA 1
ATOM 837 C C . PRO A 1 157 ? 20.656 20.365 79.926 1.00 34.32 149 PRO A C 1
ATOM 838 O O . PRO A 1 157 ? 21.460 21.103 79.356 1.00 31.44 149 PRO A O 1
ATOM 842 N N . SER A 1 158 ? 20.999 19.221 80.508 1.00 38.05 150 SER A N 1
ATOM 843 C CA . SER A 1 158 ? 22.385 18.699 80.485 1.00 39.75 150 SER A CA 1
ATOM 844 C C . SER A 1 158 ? 22.482 17.363 79.757 1.00 38.83 150 SER A C 1
ATOM 845 O O . SER A 1 158 ? 23.567 16.925 79.431 1.00 41.54 150 SER A O 1
ATOM 848 N N . THR A 1 159 ? 21.334 16.737 79.502 1.00 39.06 151 THR A N 1
ATOM 849 C CA . THR A 1 159 ? 21.231 15.539 78.709 1.00 37.47 151 THR A CA 1
ATOM 850 C C . THR A 1 159 ? 20.167 15.692 77.612 1.00 40.54 151 THR A C 1
ATOM 851 O O . THR A 1 159 ? 19.350 16.647 77.630 1.00 39.81 151 THR A O 1
ATOM 855 N N . VAL A 1 160 ? 20.176 14.732 76.681 1.00 35.04 152 VAL A N 1
ATOM 856 C CA . VAL A 1 160 ? 19.215 14.668 75.578 1.00 34.02 152 VAL A CA 1
ATOM 857 C C . VAL A 1 160 ? 17.805 14.461 76.108 1.00 34.51 152 VAL A C 1
ATOM 858 O O . VAL A 1 160 ? 16.873 15.081 75.602 1.00 35.78 152 VAL A O 1
ATOM 862 N N . GLN A 1 161 ? 17.647 13.584 77.101 1.00 34.44 153 GLN A N 1
ATOM 863 C CA . GLN A 1 161 ? 16.353 13.391 77.781 1.00 32.75 153 GLN A CA 1
ATOM 864 C C . GLN A 1 161 ? 15.818 14.728 78.342 1.00 34.37 153 GLN A C 1
ATOM 865 O O . GLN A 1 161 ? 14.645 15.048 78.179 1.00 35.47 153 GLN A O 1
ATOM 871 N N . GLU A 1 162 ? 16.697 15.496 78.978 1.00 34.73 154 GLU A N 1
ATOM 872 C CA . GLU A 1 162 ? 16.351 16.813 79.509 1.00 34.90 154 GLU A CA 1
ATOM 873 C C . GLU A 1 162 ? 16.074 17.863 78.431 1.00 34.00 154 GLU A C 1
ATOM 874 O O . GLU A 1 162 ? 15.215 18.704 78.622 1.00 29.69 154 GLU A O 1
ATOM 880 N N . ALA A 1 163 ? 16.805 17.822 77.317 1.00 32.88 155 ALA A N 1
ATOM 881 C CA . ALA A 1 163 ? 16.478 18.647 76.160 1.00 29.30 155 ALA A CA 1
ATOM 882 C C . ALA A 1 163 ? 15.029 18.406 75.697 1.00 30.56 155 ALA A C 1
ATOM 883 O O . ALA A 1 163 ? 14.275 19.359 75.473 1.00 27.46 155 ALA A O 1
ATOM 885 N N . PHE A 1 164 ? 14.624 17.143 75.633 1.00 29.13 156 PHE A N 1
ATOM 886 C CA . PHE A 1 164 ? 13.257 16.836 75.344 1.00 28.58 156 PHE A CA 1
ATOM 887 C C . PHE A 1 164 ? 12.282 17.388 76.399 1.00 33.03 156 PHE A C 1
ATOM 888 O O . PHE A 1 164 ? 11.430 18.218 76.056 1.00 30.16 156 PHE A O 1
ATOM 896 N N . ASP A 1 165 ? 12.420 16.918 77.647 1.00 30.81 157 ASP A N 1
ATOM 897 C CA . ASP A 1 165 ? 11.473 17.183 78.719 1.00 30.15 157 ASP A CA 1
ATOM 898 C C . ASP A 1 165 ? 11.425 18.671 79.102 1.00 29.10 157 ASP A C 1
ATOM 899 O O . ASP A 1 165 ? 10.374 19.178 79.412 1.00 27.44 157 ASP A O 1
ATOM 904 N N . PHE A 1 166 ? 12.577 19.328 79.137 1.00 25.69 158 PHE A N 1
ATOM 905 C CA . PHE A 1 166 ? 12.649 20.711 79.465 1.00 25.10 158 PHE A CA 1
ATOM 906 C C . PHE A 1 166 ? 12.043 21.583 78.352 1.00 29.86 158 PHE A C 1
ATOM 907 O O . PHE A 1 166 ? 11.568 22.699 78.634 1.00 26.79 158 PHE A O 1
ATOM 915 N N . THR A 1 167 ? 12.093 21.113 77.098 1.00 28.46 159 THR A N 1
ATOM 916 C CA . THR A 1 167 ? 11.490 21.863 75.995 1.00 28.61 159 THR A CA 1
ATOM 917 C C . THR A 1 167 ? 9.944 21.860 76.155 1.00 29.47 159 THR A C 1
ATOM 918 O O . THR A 1 167 ? 9.313 22.911 76.065 1.00 25.02 159 THR A O 1
ATOM 922 N N . ILE A 1 168 ? 9.365 20.694 76.434 1.00 25.26 160 ILE A N 1
ATOM 923 C CA . ILE A 1 168 ? 7.948 20.603 76.720 1.00 30.56 160 ILE A CA 1
ATOM 924 C C . ILE A 1 168 ? 7.558 21.440 77.941 1.00 32.79 160 ILE A C 1
ATOM 925 O O . ILE A 1 168 ? 6.538 22.156 77.916 1.00 31.97 160 ILE A O 1
ATOM 930 N N . ARG A 1 169 ? 8.366 21.363 78.998 1.00 30.41 161 ARG A N 1
ATOM 931 C CA . ARG A 1 169 ? 8.109 22.133 80.183 1.00 31.36 161 ARG A CA 1
ATOM 932 C C . ARG A 1 169 ? 8.190 23.630 79.888 1.00 28.77 161 ARG A C 1
ATOM 933 O O . ARG A 1 169 ? 7.410 24.393 80.449 1.00 28.18 161 ARG A O 1
ATOM 941 N N . ALA A 1 170 ? 9.100 24.055 79.000 1.00 26.96 162 ALA A N 1
ATOM 942 C CA . ALA A 1 170 ? 9.251 25.468 78.695 1.00 24.62 162 ALA A CA 1
ATOM 943 C C . ALA A 1 170 ? 8.010 26.034 77.989 1.00 25.63 162 ALA A C 1
ATOM 944 O O . ALA A 1 170 ? 7.626 27.147 78.269 1.00 25.44 162 ALA A O 1
ATOM 946 N N . PHE A 1 171 ? 7.420 25.276 77.065 1.00 25.27 163 PHE A N 1
ATOM 947 C CA . PHE A 1 171 ? 6.186 25.699 76.422 1.00 31.02 163 PHE A CA 1
ATOM 948 C C . PHE A 1 171 ? 5.068 25.747 77.470 1.00 29.87 163 PHE A C 1
ATOM 949 O O . PHE A 1 171 ? 4.346 26.751 77.547 1.00 29.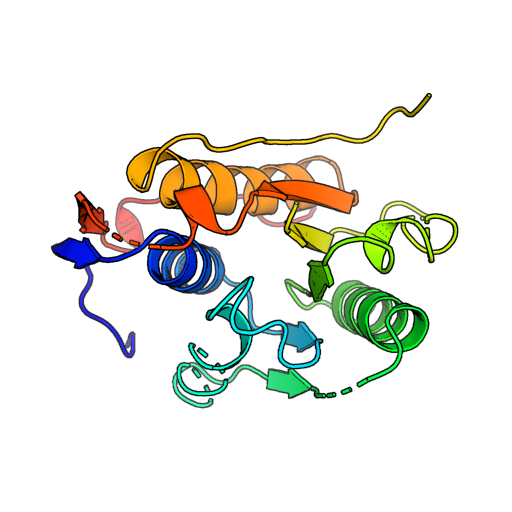13 163 PHE A O 1
ATOM 957 N N . ASN A 1 172 ? 4.955 24.703 78.292 1.00 27.47 164 ASN A N 1
ATOM 958 C CA . ASN A 1 172 ? 3.934 24.684 79.345 1.00 29.51 164 ASN A CA 1
ATOM 959 C C . ASN A 1 172 ? 4.050 25.850 80.293 1.00 29.59 164 ASN A C 1
ATOM 960 O O . ASN A 1 172 ? 3.034 26.430 80.622 1.00 30.06 164 ASN A O 1
ATOM 965 N N . LEU A 1 173 ? 5.268 26.241 80.667 1.00 29.75 165 LEU A N 1
ATOM 966 C CA . LEU A 1 173 ? 5.456 27.395 81.571 1.00 29.53 165 LEU A CA 1
ATOM 967 C C . LEU A 1 173 ? 5.131 28.722 80.896 1.00 28.85 165 LEU A C 1
ATOM 968 O O . LEU A 1 173 ? 4.642 29.622 81.565 1.00 25.14 165 LEU A O 1
ATOM 973 N N . SER A 1 174 ? 5.490 28.887 79.618 1.00 25.89 166 SER A N 1
ATOM 974 C CA . SER A 1 174 ? 5.268 30.177 78.952 1.00 28.94 166 SER A CA 1
ATOM 975 C C . SER A 1 174 ? 3.748 30.369 78.770 1.00 25.01 166 SER A C 1
ATOM 976 O O . SER A 1 174 ? 3.252 31.439 78.958 1.00 28.25 166 SER A O 1
ATOM 979 N N . GLU A 1 175 ? 3.037 29.312 78.450 1.00 26.64 167 GLU A N 1
ATOM 980 C CA . GLU A 1 175 ? 1.582 29.365 78.396 1.00 29.61 167 GLU A CA 1
ATOM 981 C C . GLU A 1 175 ? 0.914 29.577 79.771 1.00 32.10 167 GLU A C 1
ATOM 982 O O . GLU A 1 175 ? 0.088 30.486 79.907 1.00 34.98 167 GLU A O 1
ATOM 988 N N . LYS A 1 176 ? 1.272 28.762 80.770 1.00 34.85 168 LYS A N 1
ATOM 989 C CA . LYS A 1 176 ? 0.801 28.917 82.165 1.00 33.87 168 LYS A CA 1
ATOM 990 C C . LYS A 1 176 ? 1.011 30.319 82.732 1.00 33.90 168 LYS A C 1
ATOM 991 O O . LYS A 1 176 ? 0.099 30.884 83.338 1.00 33.12 168 LYS A O 1
ATOM 997 N N . TYR A 1 177 ? 2.196 30.893 82.563 1.00 26.79 169 TYR A N 1
ATOM 998 C CA . TYR A 1 177 ? 2.458 32.173 83.191 1.00 31.21 169 TYR A CA 1
ATOM 999 C C . TYR A 1 177 ? 2.447 33.339 82.223 1.00 32.68 169 TYR A C 1
ATOM 1000 O O . TYR A 1 177 ? 2.745 34.452 82.628 1.00 35.59 169 TYR A O 1
ATOM 1009 N N . ARG A 1 178 ? 2.083 33.072 80.960 1.00 35.71 170 ARG A N 1
ATOM 1010 C CA . ARG A 1 178 ? 2.000 34.071 79.877 1.00 35.29 170 ARG A CA 1
ATOM 1011 C C . ARG A 1 178 ? 3.246 34.915 79.795 1.00 32.56 170 ARG A C 1
ATOM 1012 O O . ARG A 1 178 ? 3.220 36.139 79.923 1.00 27.90 170 ARG A O 1
ATOM 1016 N N . THR A 1 179 ? 4.357 34.256 79.512 1.00 32.91 171 THR A N 1
ATOM 1017 C CA . THR A 1 179 ? 5.631 34.912 79.705 1.00 28.05 171 THR A CA 1
ATOM 1018 C C . THR A 1 179 ? 6.725 34.246 78.864 1.00 25.81 171 THR A C 1
ATOM 1019 O O . THR A 1 179 ? 6.587 33.096 78.472 1.00 25.04 171 THR A O 1
ATOM 1023 N N . PRO A 1 180 ? 7.805 34.975 78.572 1.00 27.44 172 PRO A N 1
ATOM 1024 C CA . PRO A 1 180 ? 8.951 34.341 77.922 1.00 28.79 172 PRO A CA 1
ATOM 1025 C C . PRO A 1 180 ? 9.632 33.284 78.822 1.00 30.65 172 PRO A C 1
ATOM 1026 O O . PRO A 1 180 ? 9.804 33.517 80.027 1.00 32.36 172 PRO A O 1
ATOM 1030 N N . VAL A 1 181 ? 9.957 32.123 78.253 1.00 30.54 173 VAL A N 1
ATOM 1031 C CA . VAL A 1 181 ? 10.778 31.118 78.936 1.00 31.02 173 VAL A CA 1
ATOM 1032 C C . VAL A 1 181 ? 12.030 30.801 78.111 1.00 33.34 173 VAL A C 1
ATOM 1033 O O . VAL A 1 181 ? 11.966 30.620 76.895 1.00 27.56 173 VAL A O 1
ATOM 1037 N N . ILE A 1 182 ? 13.175 30.784 78.791 1.00 35.07 174 ILE A N 1
ATOM 1038 C CA . ILE A 1 182 ? 14.468 30.596 78.162 1.00 35.05 174 ILE A CA 1
ATOM 1039 C C . ILE A 1 182 ? 14.894 29.143 78.298 1.00 33.91 174 ILE A C 1
ATOM 1040 O O . ILE A 1 182 ? 14.967 28.632 79.403 1.00 31.58 174 ILE A O 1
ATOM 1045 N N . LEU A 1 183 ? 15.144 28.475 77.171 1.00 37.82 175 LEU A N 1
ATOM 1046 C CA . LEU A 1 183 ? 15.802 27.153 77.185 1.00 37.21 175 LEU A CA 1
ATOM 1047 C C . LEU A 1 183 ? 17.272 27.428 76.868 1.00 35.24 175 LEU A C 1
ATOM 1048 O O . LEU A 1 183 ? 17.599 27.861 75.779 1.00 33.02 175 LEU A O 1
ATOM 1053 N N . LEU A 1 184 ? 18.120 27.265 77.877 1.00 37.04 176 LEU A N 1
ATOM 1054 C CA . LEU A 1 184 ? 19.524 27.612 77.792 1.00 40.40 176 LEU A CA 1
ATOM 1055 C C . LEU A 1 184 ? 20.292 26.315 77.543 1.00 41.72 176 LEU A C 1
ATOM 1056 O O . LEU A 1 184 ? 20.292 25.427 78.392 1.00 39.97 176 LEU A O 1
ATOM 1061 N N . THR A 1 185 ? 20.897 26.193 76.367 1.00 39.93 177 THR A N 1
ATOM 1062 C CA . THR A 1 185 ? 21.572 24.960 75.983 1.00 44.65 177 THR A CA 1
ATOM 1063 C C . THR A 1 185 ? 22.999 25.264 75.490 1.00 46.16 177 THR A C 1
ATOM 1064 O O . THR A 1 185 ? 23.475 26.401 75.600 1.00 44.00 177 THR A O 1
ATOM 1068 N N . ASP A 1 186 ? 23.692 24.240 74.998 1.00 47.93 178 ASP A N 1
ATOM 1069 C CA . ASP A 1 186 ? 25.005 24.425 74.366 1.00 47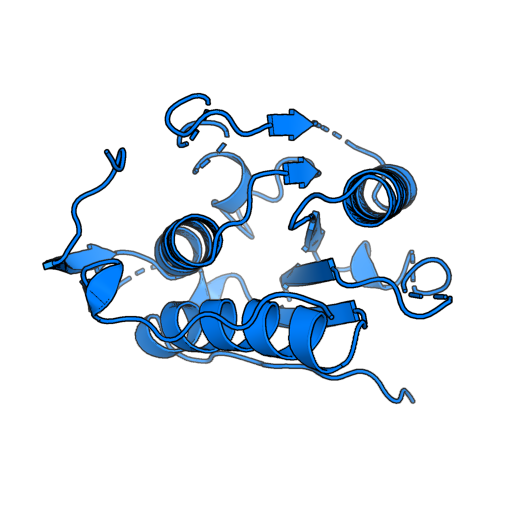.77 178 ASP A CA 1
ATOM 1070 C C . ASP A 1 186 ? 25.209 23.412 73.246 1.00 44.13 178 ASP A C 1
ATOM 1071 O O . ASP A 1 186 ? 24.423 22.490 73.095 1.00 41.31 178 ASP A O 1
ATOM 1076 N N . ALA A 1 187 ? 26.271 23.594 72.470 1.00 43.65 179 ALA A N 1
ATOM 1077 C CA . ALA A 1 187 ? 26.608 22.683 71.373 1.00 45.01 179 ALA A CA 1
ATOM 1078 C C . ALA A 1 187 ? 26.906 21.243 71.809 1.00 42.56 179 ALA A C 1
ATOM 1079 O O . ALA A 1 187 ? 26.710 20.312 71.016 1.00 39.70 179 ALA A O 1
ATOM 1081 N N . GLU A 1 188 ? 27.355 21.071 73.052 1.00 42.92 180 GLU A N 1
ATOM 1082 C CA . GLU A 1 188 ? 27.665 19.748 73.608 1.00 45.72 180 GLU A CA 1
ATOM 1083 C C . GLU A 1 188 ? 26.380 18.960 73.775 1.00 40.58 180 GLU A C 1
ATOM 1084 O O . GLU A 1 188 ? 26.225 17.873 73.213 1.00 37.46 180 GLU A O 1
ATOM 1090 N N . VAL A 1 189 ? 25.438 19.532 74.520 1.00 39.29 181 VAL A N 1
ATOM 1091 C CA . VAL A 1 189 ? 24.113 18.928 74.683 1.00 37.99 181 VAL A CA 1
ATOM 1092 C C . VAL A 1 189 ? 23.419 18.722 73.333 1.00 35.20 181 VAL A C 1
ATOM 1093 O O . VAL A 1 189 ? 22.814 17.676 73.098 1.00 37.49 181 VAL A O 1
ATOM 1097 N N . GLY A 1 190 ? 23.509 19.710 72.452 1.00 30.59 182 GLY A N 1
ATOM 1098 C CA . GLY A 1 190 ? 22.873 19.626 71.159 1.00 33.88 182 GLY A CA 1
ATOM 1099 C C . GLY A 1 190 ? 23.315 18.462 70.297 1.00 36.58 182 GLY A C 1
ATOM 1100 O O . GLY A 1 190 ? 22.523 17.952 69.497 1.00 33.43 182 GLY A O 1
ATOM 1101 N N . HIS A 1 191 ? 24.573 18.041 70.467 1.00 39.16 183 HIS A N 1
ATOM 1102 C CA . HIS A 1 191 ? 25.161 16.983 69.638 1.00 40.12 183 HIS A CA 1
ATOM 1103 C C . HIS A 1 191 ? 25.352 15.652 70.340 1.00 39.58 183 HIS A C 1
ATOM 1104 O O . HIS A 1 191 ? 25.661 14.668 69.672 1.00 39.13 183 HIS A O 1
ATOM 1119 N N . ARG A 1 193 ? 24.076 12.196 71.820 1.00 32.71 185 ARG A N 1
ATOM 1120 C CA . ARG A 1 193 ? 23.121 11.250 71.248 1.00 30.75 185 ARG A CA 1
ATOM 1121 C C . ARG A 1 193 ? 22.677 10.341 72.353 1.00 31.04 185 ARG A C 1
ATOM 1122 O O . ARG A 1 193 ? 23.504 9.873 73.119 1.00 35.19 185 ARG A O 1
ATOM 1137 N N . GLU A 1 194 ? 21.376 10.094 72.467 1.00 30.95 186 GLU A N 1
ATOM 1138 C CA . GLU A 1 194 ? 20.867 9.235 73.519 1.00 32.45 186 GLU A CA 1
ATOM 1139 C C . GLU A 1 194 ? 19.591 8.642 73.023 1.00 32.49 186 GLU A C 1
ATOM 1140 O O . GLU A 1 194 ? 18.899 9.266 72.211 1.00 36.29 186 GLU A O 1
ATOM 1146 N N . ARG A 1 195 ? 19.275 7.431 73.490 1.00 34.75 187 ARG A N 1
ATOM 1147 C CA . ARG A 1 195 ? 18.039 6.758 73.109 1.00 37.44 187 ARG A CA 1
ATOM 1148 C C . ARG A 1 195 ? 16.953 7.198 74.083 1.00 39.64 187 ARG A C 1
ATOM 1149 O O . ARG A 1 195 ? 17.056 6.951 75.282 1.00 43.96 187 ARG A O 1
ATOM 1157 N N . VAL A 1 196 ? 15.941 7.889 73.571 1.00 37.84 188 VAL A N 1
ATOM 1158 C CA . VAL A 1 196 ? 14.864 8.384 74.408 1.00 38.03 188 VAL A CA 1
ATOM 1159 C C . VAL A 1 196 ? 13.519 7.991 73.831 1.00 35.15 188 VAL A C 1
ATOM 1160 O O . VAL A 1 196 ? 13.306 7.996 72.614 1.00 35.21 188 VAL A O 1
ATOM 1164 N N . TYR A 1 197 ? 12.633 7.623 74.743 1.00 33.38 189 TYR A N 1
ATOM 1165 C CA . TYR A 1 197 ? 11.244 7.400 74.437 1.00 34.83 189 TYR A CA 1
ATOM 1166 C C . TYR A 1 197 ? 10.553 8.736 74.063 1.00 33.20 189 TYR A C 1
ATOM 1167 O O . TYR A 1 197 ? 10.525 9.691 74.842 1.00 33.75 189 TYR A O 1
ATOM 1176 N N . ILE A 1 198 ? 10.031 8.776 72.843 1.00 34.77 190 ILE A N 1
ATOM 1177 C CA . ILE A 1 198 ? 9.321 9.922 72.300 1.00 32.35 190 ILE A CA 1
ATOM 1178 C C . ILE A 1 198 ? 7.847 9.602 72.448 1.00 32.00 190 ILE A C 1
ATOM 1179 O O . ILE A 1 198 ? 7.346 8.756 71.723 1.00 32.38 190 ILE A O 1
ATOM 1184 N N . PRO A 1 199 ? 7.150 10.271 73.385 1.00 33.56 191 PRO A N 1
ATOM 1185 C CA . PRO A 1 199 ? 5.788 9.858 73.696 1.00 35.07 191 PRO A CA 1
ATOM 1186 C C . PRO A 1 199 ? 4.778 10.147 72.591 1.00 34.98 191 PRO A C 1
ATOM 1187 O O . PRO A 1 199 ? 5.020 10.972 71.729 1.00 38.25 191 PRO A O 1
ATOM 1191 N N . ASN A 1 200 ? 3.668 9.427 72.605 1.00 36.97 192 ASN A N 1
ATOM 1192 C CA . ASN A 1 200 ? 2.497 9.811 71.830 1.00 41.69 192 ASN A CA 1
ATOM 1193 C C . ASN A 1 200 ? 1.924 11.120 72.379 1.00 42.20 192 ASN A C 1
ATOM 1194 O O . ASN A 1 200 ? 2.035 11.389 73.574 1.00 39.99 192 ASN A O 1
ATOM 1199 N N . PRO A 1 201 ? 1.304 11.930 71.512 1.00 45.40 193 PRO A N 1
ATOM 1200 C CA . PRO A 1 201 ? 0.631 13.153 71.938 1.00 46.08 193 PRO A CA 1
ATOM 1201 C C . PRO A 1 201 ? -0.226 12.945 73.185 1.00 47.89 193 PRO A C 1
ATOM 1202 O O . PRO A 1 201 ? -0.080 13.673 74.170 1.00 46.79 193 PRO A O 1
ATOM 1206 N N . ASP A 1 202 ? -1.082 11.928 73.147 1.00 51.23 194 ASP A N 1
ATOM 1207 C CA . ASP A 1 202 ? -2.006 11.642 74.249 1.00 55.17 194 ASP A CA 1
ATOM 1208 C C . ASP A 1 202 ? -1.305 11.293 75.570 1.00 55.10 194 ASP A C 1
ATOM 1209 O O . ASP A 1 202 ? -1.947 11.303 76.618 1.00 57.61 194 ASP A O 1
ATOM 1214 N N . GLU A 1 203 ? -0.004 11.003 75.523 1.00 50.37 195 GLU A N 1
ATOM 1215 C CA . GLU A 1 203 ? 0.790 10.782 76.731 1.00 48.34 195 GLU A CA 1
ATOM 1216 C C . GLU A 1 203 ? 1.393 12.046 77.325 1.00 45.04 195 GLU A C 1
ATOM 1217 O O . GLU A 1 203 ? 1.984 11.984 78.400 1.00 40.07 195 GLU A O 1
ATOM 1223 N N . ILE A 1 204 ? 1.284 13.177 76.624 1.00 44.85 196 ILE A N 1
ATOM 1224 C CA . ILE A 1 204 ? 1.920 14.430 77.069 1.00 43.42 196 ILE A CA 1
ATOM 1225 C C . ILE A 1 204 ? 0.902 15.476 77.552 1.00 42.92 196 ILE A C 1
ATOM 1226 O O . ILE A 1 204 ? -0.037 15.834 76.828 1.00 39.75 196 ILE A O 1
ATOM 1231 N N . GLU A 1 205 ? 1.133 15.973 78.764 1.00 43.80 197 GLU A N 1
ATOM 1232 C CA . GLU A 1 205 ? 0.371 17.073 79.335 1.00 48.01 197 GLU A CA 1
ATOM 1233 C C . GLU A 1 205 ? 0.818 18.400 78.722 1.00 43.81 197 GLU A C 1
ATOM 1234 O O . GLU A 1 205 ? 1.936 18.857 78.965 1.00 43.78 197 GLU A O 1
ATOM 1240 N N . ILE A 1 206 ? -0.070 19.005 77.931 1.00 40.04 198 ILE A N 1
ATOM 1241 C CA . ILE A 1 206 ? 0.140 20.339 77.367 1.00 41.02 198 ILE A CA 1
ATOM 1242 C C . ILE A 1 206 ? -0.770 21.372 78.044 1.00 40.02 198 ILE A C 1
ATOM 1243 O O . ILE A 1 206 ? -1.970 21.175 78.124 1.00 40.80 198 ILE A O 1
ATOM 1248 N N . ILE A 1 207 ? -0.185 22.455 78.551 1.00 38.66 199 ILE A N 1
ATOM 1249 C CA . ILE A 1 207 ? -0.951 23.615 79.002 1.00 38.15 199 ILE A CA 1
ATOM 1250 C C . ILE A 1 207 ? -1.040 24.669 77.881 1.00 41.21 199 ILE A C 1
ATOM 1251 O O . ILE A 1 207 ? -0.032 25.008 77.253 1.00 42.14 199 ILE A O 1
ATOM 1256 N N . ASN A 1 208 ? -2.244 25.190 77.649 1.00 42.90 200 ASN A N 1
ATOM 1257 C CA . ASN A 1 208 ? -2.466 26.291 76.701 1.00 44.61 200 ASN A CA 1
ATOM 1258 C C . ASN A 1 208 ? -2.883 27.583 77.414 1.00 42.05 200 ASN A C 1
ATOM 1259 O O . ASN A 1 208 ? -3.521 27.541 78.457 1.00 39.43 200 ASN A O 1
ATOM 1264 N N . ARG A 1 209 ? -2.448 28.724 76.890 1.00 41.19 201 ARG A N 1
ATOM 1265 C CA . ARG A 1 209 ? -2.688 30.030 77.551 1.00 42.38 201 ARG A CA 1
ATOM 1266 C C . ARG A 1 209 ? -4.190 30.292 77.814 1.00 42.01 201 ARG A C 1
ATOM 1267 O O . ARG A 1 209 ? -5.065 29.880 77.025 1.00 42.72 201 ARG A O 1
ATOM 1275 N N . LYS A 1 210 ? -4.472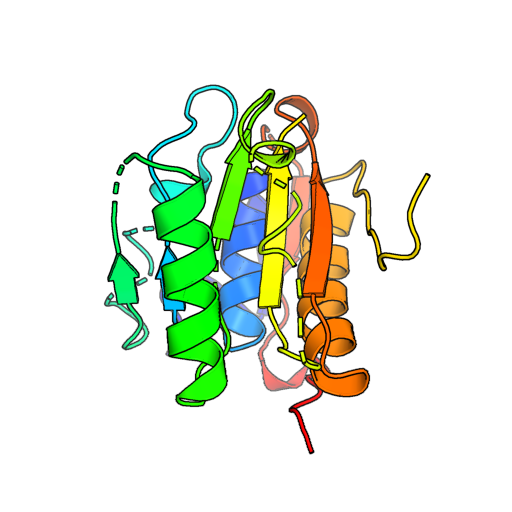 30.987 78.912 1.00 45.01 202 LYS A N 1
ATOM 1276 C CA . LYS A 1 210 ? -5.850 31.333 79.277 1.00 51.50 202 LYS A CA 1
ATOM 1277 C C . LYS A 1 210 ? -6.382 32.393 78.324 1.00 53.71 202 LYS A C 1
ATOM 1278 O O . LYS A 1 210 ? -5.775 33.455 78.198 1.00 59.92 202 LYS A O 1
#

Radius of gyration: 14.32 Å; Cα contacts (8 Å, |Δi|>4): 339; chains: 1; bounding box: 34×40×30 Å